Protein AF-A0A935PMV0-F1 (afdb_monomer)

Nearest PDB structures (foldseek):
  1yix-assembly2_B  TM=8.918E-01  e=1.107E-07  Escherichia coli K-12
  2gzx-assembly2_B  TM=8.994E-01  e=2.523E-07  Staphylococcus aureus subsp. aureus MW2
  1xwy-assembly1_A  TM=9.315E-01  e=3.518E-06  Escherichia coli
  1j6o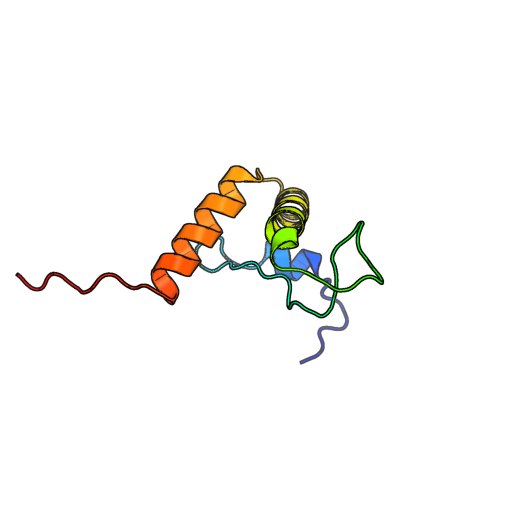-assembly1_A  TM=8.953E-01  e=6.260E-06  Thermotoga maritima
  1zzm-assembly1_A  TM=8.661E-01  e=2.345E-04  Escherichia coli

Radius of gyration: 15.03 Å; Cα contacts (8 Å, |Δi|>4): 80; chains: 1; bounding box: 42×42×33 Å

Solvent-accessible surface area (backbone atoms only — not comparable to full-atom values): 5056 Å² total; per-residue (Å²): 136,85,62,93,82,67,49,74,65,56,56,66,56,67,54,54,65,85,74,37,76,84,74,45,66,58,60,42,77,24,57,80,93,45,58,94,45,79,21,49,76,88,47,38,63,55,52,38,45,55,50,13,64,73,61,76,55,47,50,66,56,47,50,51,38,26,49,53,33,48,40,55,71,77,56,57,74,78,80,81,90,122

Mean predicted aligned error: 6.27 Å

Foldseek 3Di:
DDDPPDDPLNVLQPDDLLQDAFFCPFQDNADPPQPPHGHDRVCRLVRLVVSCVSNVHDSVSSCVSNVVNCCCPVPNDPPPPD

Sequence (82 aa):
MTFKTWTQQDAMRAVAADRLLIETDSPYLAPVPHRGKRNEPSYVPAVAHSLAEVRGTTFEEIAADTTANATRLFWPKEKDDR

Structure (mmCIF, N/CA/C/O backbone):
data_AF-A0A935PMV0-F1
#
_entry.id   AF-A0A935PMV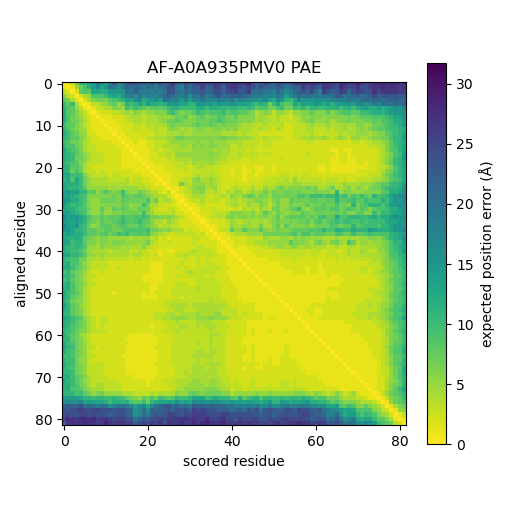0-F1
#
loop_
_atom_site.group_PDB
_atom_site.id
_atom_site.type_symbol
_atom_site.label_atom_id
_atom_site.label_alt_id
_atom_site.label_comp_id
_atom_site.label_asym_id
_atom_site.label_entity_id
_atom_site.label_seq_id
_atom_site.pdbx_PDB_ins_code
_atom_site.Cartn_x
_atom_site.Cartn_y
_atom_site.Cartn_z
_atom_site.occupancy
_atom_site.B_iso_or_equiv
_atom_site.auth_seq_id
_atom_site.auth_comp_id
_atom_site.auth_asym_id
_atom_site.auth_atom_id
_atom_site.pdbx_PDB_model_num
ATOM 1 N N . MET A 1 1 ? -4.125 18.903 -8.782 1.00 40.03 1 MET A N 1
ATOM 2 C CA . MET A 1 1 ? -4.851 19.656 -7.737 1.00 40.03 1 MET A CA 1
ATOM 3 C C . MET A 1 1 ? -4.139 19.421 -6.417 1.00 40.03 1 MET A C 1
ATOM 5 O O . MET A 1 1 ? -4.021 18.274 -6.013 1.00 40.03 1 MET A O 1
ATOM 9 N N . THR A 1 2 ? -3.574 20.463 -5.809 1.00 33.44 2 THR A N 1
ATOM 10 C CA . THR A 1 2 ? -2.743 20.341 -4.601 1.00 33.44 2 THR A CA 1
ATOM 11 C C . THR A 1 2 ? -3.612 20.607 -3.381 1.00 33.44 2 THR A C 1
ATOM 13 O O . THR A 1 2 ? -4.014 21.743 -3.134 1.00 33.44 2 THR A O 1
ATOM 16 N N . PHE A 1 3 ? -3.936 19.565 -2.623 1.00 52.12 3 PHE A N 1
ATOM 17 C CA . PHE A 1 3 ? -4.647 19.737 -1.366 1.00 52.12 3 PHE A CA 1
ATOM 18 C C . PHE A 1 3 ? -3.645 20.182 -0.295 1.00 52.12 3 PHE A C 1
ATOM 20 O O . PHE A 1 3 ? -2.934 19.367 0.279 1.00 52.12 3 PHE A O 1
ATOM 27 N N . LYS A 1 4 ? -3.565 21.491 -0.032 1.00 58.22 4 LYS A N 1
ATOM 28 C CA . LYS A 1 4 ? -2.633 22.091 0.945 1.00 58.22 4 LYS A CA 1
ATOM 29 C C . LYS A 1 4 ? -2.822 21.569 2.386 1.00 58.22 4 LYS A C 1
ATOM 31 O O . LYS A 1 4 ? -1.936 21.757 3.211 1.00 58.22 4 LYS A O 1
ATOM 36 N N . THR A 1 5 ? -3.955 20.923 2.676 1.00 65.44 5 THR A N 1
ATOM 37 C CA . THR A 1 5 ? -4.350 20.475 4.024 1.00 65.44 5 THR A CA 1
ATOM 38 C C . THR A 1 5 ? -4.570 18.963 4.136 1.00 65.44 5 THR A C 1
ATOM 40 O O . THR A 1 5 ? -4.573 18.448 5.246 1.00 65.44 5 THR A O 1
ATOM 43 N N . TRP A 1 6 ? -4.741 18.233 3.027 1.00 56.81 6 TRP A N 1
ATOM 44 C CA . TRP A 1 6 ? -4.921 16.777 3.086 1.00 56.81 6 TRP A CA 1
ATOM 45 C C . TRP A 1 6 ? -3.575 16.084 3.227 1.00 56.81 6 TRP A C 1
ATOM 47 O O . TRP A 1 6 ? -2.666 16.296 2.420 1.00 56.81 6 TRP A O 1
ATOM 57 N N . THR A 1 7 ? -3.466 15.224 4.232 1.00 79.25 7 THR A N 1
ATOM 58 C CA . THR A 1 7 ? -2.292 14.375 4.414 1.00 79.25 7 THR A CA 1
ATOM 59 C C . THR A 1 7 ? -2.422 13.095 3.587 1.00 79.25 7 THR A C 1
ATOM 61 O O . THR A 1 7 ? -3.516 12.688 3.193 1.00 79.25 7 THR A O 1
ATOM 64 N N . GLN A 1 8 ? -1.302 12.404 3.351 1.00 79.06 8 GLN A N 1
ATOM 65 C CA . GLN A 1 8 ? -1.333 11.066 2.745 1.00 79.06 8 GLN A CA 1
ATOM 66 C C . GLN A 1 8 ? -2.191 10.082 3.552 1.00 79.06 8 GLN A C 1
ATOM 68 O O . GLN A 1 8 ? -2.855 9.235 2.962 1.00 79.06 8 GLN A O 1
ATOM 73 N N . GLN A 1 9 ? -2.226 10.213 4.881 1.00 83.19 9 GLN A N 1
ATOM 74 C CA . GLN A 1 9 ? -3.029 9.334 5.727 1.00 83.19 9 GLN A CA 1
ATOM 75 C C . GLN A 1 9 ? -4.535 9.567 5.549 1.00 83.19 9 GLN A C 1
ATOM 77 O O . GLN A 1 9 ? -5.300 8.606 5.580 1.00 83.19 9 GLN A O 1
ATOM 82 N N . ASP A 1 10 ? -4.970 10.810 5.321 1.00 84.75 10 ASP A N 1
ATOM 83 C CA . ASP A 1 10 ? -6.384 11.113 5.057 1.00 84.75 10 ASP A CA 1
ATOM 84 C C . ASP A 1 10 ? -6.846 10.448 3.759 1.00 84.75 10 ASP A C 1
ATOM 86 O O . ASP A 1 10 ? -7.879 9.777 3.731 1.00 84.75 10 ASP A O 1
ATOM 90 N N . ALA A 1 11 ? -6.025 10.536 2.708 1.00 83.25 11 ALA A N 1
ATOM 91 C CA . ALA A 1 11 ? -6.282 9.846 1.448 1.00 83.25 11 ALA A CA 1
ATOM 92 C C . ALA A 1 11 ? -6.313 8.320 1.632 1.00 83.25 11 ALA A C 1
ATOM 94 O O . ALA A 1 11 ? -7.227 7.654 1.146 1.00 83.25 11 ALA A O 1
ATOM 95 N N . MET A 1 12 ? -5.361 7.765 2.391 1.00 86.19 12 MET A N 1
ATOM 96 C CA . MET A 1 12 ? -5.312 6.332 2.693 1.00 86.19 12 MET A CA 1
ATOM 97 C C . MET A 1 12 ? -6.556 5.840 3.436 1.00 86.19 12 MET A C 1
ATOM 99 O O . MET A 1 12 ? -6.951 4.699 3.208 1.00 86.19 12 MET A O 1
ATOM 103 N N . ARG A 1 13 ? -7.198 6.661 4.277 1.00 89.62 13 ARG A N 1
ATOM 104 C CA . ARG A 1 13 ? -8.452 6.307 4.973 1.00 89.62 13 ARG A CA 1
ATOM 105 C C . ARG A 1 13 ? -9.700 6.516 4.117 1.00 89.62 13 ARG A C 1
ATOM 107 O O . ARG A 1 13 ? -10.669 5.786 4.282 1.00 89.62 13 ARG A O 1
ATOM 114 N N . ALA A 1 14 ? -9.682 7.488 3.207 1.00 90.81 14 ALA A N 1
ATOM 115 C CA . ALA A 1 14 ? -10.857 7.876 2.426 1.00 90.81 14 ALA A CA 1
ATOM 116 C C . ALA A 1 14 ? -11.201 6.914 1.274 1.00 90.81 14 ALA A C 1
ATOM 118 O O . ALA A 1 14 ? -12.351 6.867 0.840 1.00 90.81 14 ALA A O 1
ATOM 119 N N . VAL A 1 15 ? -10.226 6.166 0.746 1.00 92.19 15 VAL A N 1
ATOM 120 C CA . VAL A 1 15 ? -10.468 5.233 -0.370 1.00 92.19 15 VAL A CA 1
ATOM 121 C C . VAL A 1 15 ? -11.325 4.049 0.101 1.00 92.19 15 VAL A C 1
ATOM 123 O O . VAL A 1 15 ? -11.010 3.404 1.097 1.00 92.19 15 VAL A O 1
ATOM 126 N N . ALA A 1 16 ? -12.396 3.716 -0.619 1.00 94.56 16 ALA A N 1
ATOM 127 C CA . ALA A 1 16 ? -13.208 2.542 -0.294 1.00 94.56 16 ALA A CA 1
ATOM 128 C C . ALA A 1 16 ? -12.380 1.245 -0.403 1.00 94.56 16 ALA A C 1
ATOM 130 O O . ALA A 1 16 ? -11.545 1.114 -1.299 1.00 94.56 16 ALA A O 1
ATOM 131 N N . ALA A 1 17 ? -12.584 0.299 0.520 1.00 94.94 17 ALA A N 1
ATOM 132 C CA . ALA A 1 17 ? -11.804 -0.942 0.584 1.00 94.94 17 ALA A CA 1
ATOM 133 C C . ALA A 1 17 ? -11.878 -1.758 -0.722 1.00 94.94 17 ALA A C 1
ATOM 135 O O . ALA A 1 17 ? -10.863 -2.250 -1.199 1.00 94.94 17 ALA A O 1
ATOM 136 N N . ASP A 1 18 ? -13.038 -1.776 -1.382 1.00 95.56 18 ASP A N 1
ATOM 137 C CA . ASP A 1 18 ? -13.293 -2.438 -2.671 1.00 95.56 18 ASP A CA 1
ATOM 138 C C . ASP A 1 18 ? -12.691 -1.708 -3.891 1.00 95.56 18 ASP A C 1
ATOM 140 O O . ASP A 1 18 ? -12.894 -2.107 -5.038 1.00 95.56 18 ASP A O 1
ATOM 144 N N . ARG A 1 19 ? -11.981 -0.598 -3.686 1.00 94.94 19 ARG A N 1
ATOM 145 C CA . ARG A 1 19 ? -11.317 0.171 -4.753 1.00 94.94 19 ARG A CA 1
ATOM 146 C C . ARG A 1 19 ? -9.852 0.459 -4.453 1.00 94.94 19 ARG A C 1
ATOM 148 O O . ARG A 1 19 ? -9.217 1.215 -5.185 1.00 94.94 19 ARG A O 1
ATOM 155 N N . LEU A 1 20 ? -9.323 -0.127 -3.386 1.00 95.81 20 LEU A N 1
ATOM 156 C CA . LEU A 1 20 ? -7.957 0.086 -2.943 1.00 95.81 20 LEU A CA 1
ATOM 157 C C . LEU A 1 20 ? -6.993 -0.872 -3.648 1.00 95.81 20 LEU A C 1
ATOM 159 O O . LEU A 1 20 ? -7.249 -2.073 -3.737 1.00 95.81 20 LEU A 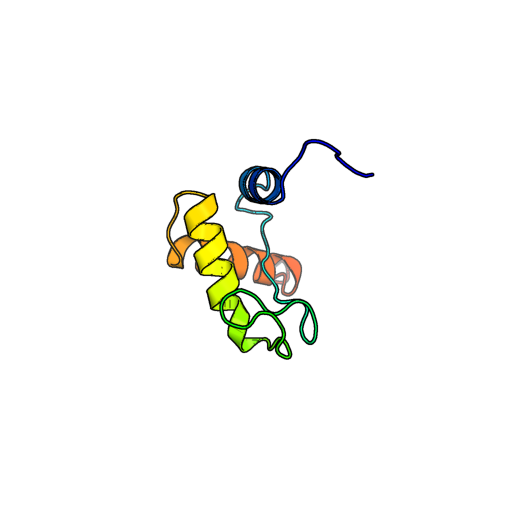O 1
ATOM 163 N N . LEU A 1 21 ? -5.865 -0.330 -4.100 1.00 96.56 21 LEU A N 1
ATOM 164 C CA . LEU A 1 21 ? -4.701 -1.066 -4.589 1.00 96.56 21 LEU A CA 1
ATOM 165 C C . LEU A 1 21 ? -3.453 -0.543 -3.877 1.00 96.56 21 LEU A C 1
ATOM 167 O O . LEU A 1 21 ? -3.433 0.600 -3.414 1.00 96.56 21 LEU A O 1
ATOM 171 N N . ILE A 1 22 ? -2.422 -1.381 -3.801 1.00 95.25 22 ILE A N 1
ATOM 172 C CA . ILE A 1 22 ? -1.109 -1.025 -3.260 1.00 95.25 22 ILE A CA 1
ATOM 173 C C . ILE A 1 22 ? -0.024 -1.350 -4.281 1.00 95.25 22 ILE A C 1
ATOM 175 O O . ILE A 1 22 ? -0.120 -2.330 -5.016 1.00 95.25 22 ILE A O 1
ATOM 179 N N . GLU A 1 23 ? 1.023 -0.535 -4.299 1.00 93.50 23 GLU A N 1
ATOM 180 C CA . GLU A 1 23 ? 2.199 -0.720 -5.142 1.00 93.50 23 GLU A CA 1
ATOM 181 C C . GLU A 1 23 ? 3.438 -0.140 -4.455 1.00 93.50 23 GLU A C 1
ATOM 183 O O . GLU A 1 23 ? 3.331 0.577 -3.458 1.00 93.50 23 GLU A O 1
ATOM 188 N N . THR A 1 24 ? 4.620 -0.460 -4.981 1.00 87.81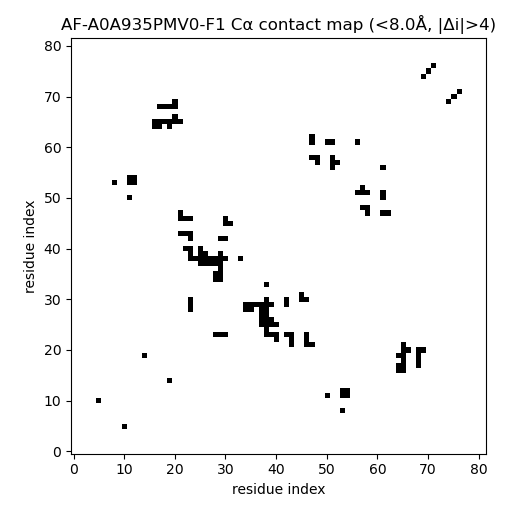 24 THR A N 1
ATOM 189 C CA . THR A 1 24 ? 5.879 0.134 -4.518 1.00 87.81 24 THR A CA 1
ATOM 190 C C . THR A 1 24 ? 6.373 1.263 -5.416 1.00 87.81 24 THR A C 1
ATOM 192 O O . THR A 1 24 ? 7.134 2.086 -4.932 1.00 87.81 24 THR A O 1
ATOM 195 N N . ASP A 1 25 ? 5.963 1.332 -6.687 1.00 88.19 25 ASP A N 1
ATOM 196 C CA . ASP A 1 25 ? 6.566 2.225 -7.697 1.00 88.19 25 ASP A CA 1
ATOM 197 C C . ASP A 1 25 ? 8.078 1.965 -7.897 1.00 88.19 25 ASP A C 1
ATOM 199 O O . ASP A 1 25 ? 8.908 2.859 -8.071 1.00 88.19 25 ASP A O 1
ATOM 203 N N . SER A 1 26 ? 8.474 0.688 -7.829 1.00 88.75 26 SER A N 1
ATOM 204 C CA . SER A 1 26 ? 9.867 0.293 -8.058 1.00 88.75 26 SER A CA 1
ATOM 205 C C . SER A 1 26 ? 10.337 0.687 -9.461 1.00 88.75 26 SER A C 1
ATOM 207 O O . SER A 1 26 ? 9.627 0.423 -10.430 1.00 88.75 26 SER A O 1
ATOM 209 N N . PRO A 1 27 ? 11.554 1.250 -9.610 1.00 89.81 27 PRO A N 1
ATOM 210 C CA . PRO A 1 27 ? 12.657 1.264 -8.638 1.00 89.81 27 PRO A CA 1
ATOM 211 C C . PRO A 1 27 ? 12.716 2.481 -7.687 1.00 89.81 27 PRO A C 1
ATOM 213 O O . PRO A 1 27 ? 13.710 2.637 -6.968 1.00 89.81 27 PRO A O 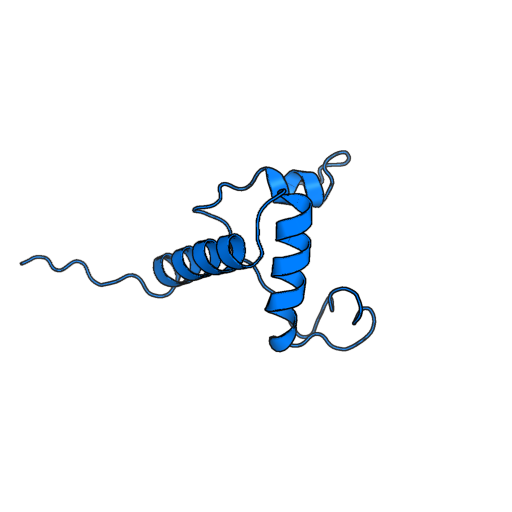1
ATOM 216 N N . TYR A 1 28 ? 11.701 3.345 -7.671 1.00 87.50 28 TYR A N 1
ATOM 217 C CA . TYR A 1 28 ? 11.683 4.612 -6.930 1.00 87.50 28 TYR A CA 1
ATOM 218 C C . TYR A 1 28 ? 10.976 4.489 -5.573 1.00 87.50 28 TYR A C 1
ATOM 220 O O . TYR A 1 28 ? 10.281 3.522 -5.318 1.00 87.50 28 TYR A O 1
ATOM 228 N N . LEU A 1 29 ? 11.147 5.475 -4.682 1.00 82.50 29 LEU A N 1
ATOM 229 C CA . LEU A 1 29 ? 10.342 5.636 -3.454 1.00 82.50 29 LEU A CA 1
ATOM 230 C C . LEU A 1 29 ? 10.321 4.437 -2.479 1.00 82.50 29 LEU A C 1
ATOM 232 O O . LEU A 1 29 ? 9.274 4.102 -1.930 1.00 82.50 29 LEU A O 1
ATOM 236 N N . ALA A 1 30 ? 11.477 3.826 -2.197 1.00 81.25 30 ALA A N 1
ATOM 237 C CA . ALA A 1 30 ? 11.558 2.707 -1.253 1.00 81.25 30 ALA A CA 1
ATOM 238 C C . ALA A 1 30 ? 10.882 3.019 0.105 1.00 81.25 30 ALA A C 1
ATOM 240 O O . ALA A 1 30 ? 11.201 4.049 0.720 1.00 81.25 30 ALA A O 1
ATOM 241 N N . PRO A 1 31 ? 9.974 2.147 0.595 1.00 81.25 31 PRO A N 1
ATOM 242 C CA . PRO A 1 31 ? 9.268 2.358 1.854 1.00 81.25 31 PRO A CA 1
ATOM 243 C C . PRO A 1 31 ? 10.218 2.232 3.049 1.00 81.25 31 PRO A C 1
ATOM 245 O O . PRO A 1 31 ? 11.305 1.664 2.954 1.00 81.25 31 PRO A O 1
ATOM 248 N N . VAL A 1 32 ? 9.821 2.764 4.207 1.00 81.06 32 VAL A N 1
ATOM 249 C CA . VAL A 1 32 ? 10.558 2.567 5.470 1.00 81.06 32 VAL A CA 1
ATOM 250 C C . VAL A 1 32 ? 10.522 1.072 5.835 1.00 81.06 32 VAL A C 1
ATOM 252 O O . VAL A 1 32 ? 9.456 0.475 5.704 1.00 81.06 32 VAL A O 1
ATOM 255 N N . PRO A 1 33 ? 11.643 0.448 6.268 1.00 82.31 33 PRO A N 1
ATOM 256 C CA . PRO A 1 33 ? 12.956 1.017 6.628 1.00 82.31 33 PRO A CA 1
ATOM 257 C C . PRO A 1 33 ? 13.989 1.114 5.482 1.00 82.31 33 PRO A C 1
ATOM 259 O O . PRO A 1 33 ? 15.149 1.442 5.723 1.00 82.31 33 PRO A O 1
ATOM 262 N N . HIS A 1 34 ? 13.607 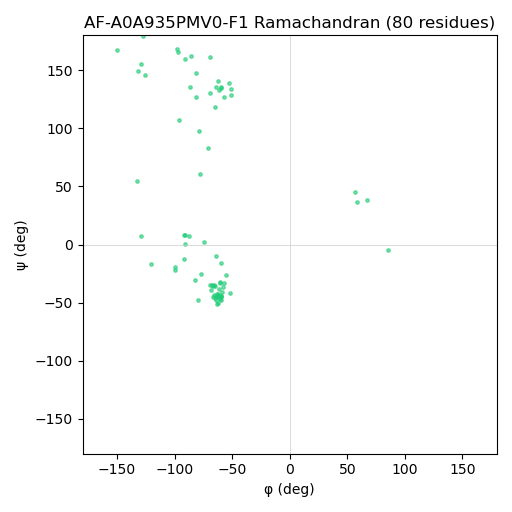0.855 4.232 1.00 80.44 34 HIS A N 1
ATOM 263 C CA . HIS A 1 34 ? 14.499 0.827 3.062 1.00 80.44 34 HIS A CA 1
ATOM 264 C C . HIS A 1 34 ? 14.693 2.190 2.372 1.00 80.44 34 HIS A C 1
ATOM 266 O O . HIS A 1 34 ? 15.319 2.260 1.313 1.00 80.44 34 HIS A O 1
ATOM 272 N N . ARG A 1 35 ? 14.188 3.283 2.959 1.00 82.44 35 ARG A N 1
ATOM 273 C CA . ARG A 1 35 ? 14.277 4.640 2.397 1.00 82.44 35 ARG A CA 1
ATOM 274 C C . ARG A 1 35 ? 15.722 4.995 2.007 1.00 82.44 35 ARG A C 1
ATOM 276 O O . ARG A 1 35 ? 16.653 4.787 2.778 1.00 82.44 35 ARG A O 1
ATOM 283 N N . GLY A 1 36 ? 15.892 5.560 0.810 1.00 85.00 36 GLY A N 1
ATOM 284 C CA . GLY A 1 36 ? 17.203 5.927 0.255 1.00 85.00 36 GLY A CA 1
ATOM 285 C C . GLY A 1 36 ? 17.931 4.790 -0.473 1.00 85.00 36 GLY A C 1
ATOM 286 O O . GLY A 1 36 ? 18.972 5.035 -1.077 1.00 85.00 36 GLY A O 1
ATOM 287 N N . LYS A 1 37 ? 17.383 3.567 -0.461 1.00 86.88 37 LYS A N 1
ATOM 288 C CA . LYS A 1 37 ? 17.819 2.449 -1.311 1.00 86.88 37 LYS A CA 1
ATOM 289 C C . LYS A 1 37 ? 16.914 2.329 -2.540 1.00 86.88 37 LYS A C 1
ATOM 291 O O . LYS A 1 37 ? 15.852 2.949 -2.601 1.00 86.88 37 LYS A O 1
ATOM 296 N N . ARG A 1 38 ? 17.338 1.518 -3.515 1.00 88.38 38 ARG A N 1
ATOM 297 C CA . ARG A 1 38 ? 16.483 1.116 -4.639 1.00 88.38 38 ARG A CA 1
ATOM 298 C C . ARG A 1 38 ? 15.251 0.393 -4.098 1.00 88.38 38 ARG A C 1
ATOM 300 O O . ARG A 1 38 ? 15.374 -0.435 -3.195 1.00 88.38 38 ARG A O 1
ATOM 307 N N . ASN A 1 39 ? 14.085 0.743 -4.624 1.00 88.62 39 ASN A N 1
ATOM 308 C CA . ASN A 1 39 ? 12.851 0.057 -4.281 1.00 88.62 39 ASN A CA 1
ATOM 309 C C . ASN A 1 39 ? 12.720 -1.230 -5.093 1.00 88.62 39 ASN A C 1
ATOM 311 O O . ASN A 1 39 ? 13.176 -1.293 -6.236 1.00 88.62 39 ASN A O 1
ATOM 315 N N . GLU A 1 40 ? 12.106 -2.239 -4.492 1.00 91.00 40 GLU A N 1
ATOM 316 C CA . GLU A 1 40 ? 11.904 -3.545 -5.102 1.00 91.00 40 GLU A CA 1
ATOM 317 C C . GLU A 1 40 ? 10.441 -3.987 -4.922 1.00 91.00 40 GLU A C 1
ATOM 319 O O . GLU A 1 40 ? 9.812 -3.671 -3.904 1.00 91.00 40 GLU A O 1
ATOM 324 N N . PRO A 1 41 ? 9.875 -4.772 -5.859 1.00 92.69 41 PRO A N 1
ATOM 325 C CA . PRO A 1 41 ? 8.524 -5.325 -5.724 1.00 92.69 41 PRO A CA 1
ATOM 326 C C . PRO A 1 41 ? 8.319 -6.140 -4.438 1.00 92.69 41 PRO A C 1
ATOM 328 O O . PRO A 1 41 ? 7.215 -6.202 -3.905 1.00 92.69 41 PRO A O 1
ATOM 331 N N . SER A 1 42 ? 9.390 -6.718 -3.889 1.00 93.44 42 SER A N 1
ATOM 332 C CA . SER A 1 42 ? 9.362 -7.451 -2.619 1.00 93.44 42 SER A CA 1
ATOM 333 C C . SER A 1 42 ? 9.007 -6.584 -1.405 1.00 93.44 42 SER A C 1
ATOM 335 O O . SER A 1 42 ? 8.755 -7.133 -0.335 1.00 93.44 42 SER A O 1
ATOM 337 N N . TYR A 1 43 ? 8.947 -5.255 -1.547 1.00 93.12 43 TYR A N 1
ATOM 338 C CA . TYR A 1 43 ? 8.547 -4.336 -0.480 1.00 93.12 43 TYR A CA 1
ATOM 339 C C . TYR A 1 43 ? 7.040 -4.030 -0.440 1.00 93.12 43 TYR A C 1
ATOM 341 O O . TYR A 1 43 ? 6.602 -3.315 0.462 1.00 93.12 43 TYR A O 1
ATOM 349 N N . VAL A 1 44 ? 6.221 -4.601 -1.336 1.00 94.31 44 VAL A N 1
ATOM 350 C CA . VAL A 1 44 ? 4.746 -4.483 -1.276 1.00 94.31 44 VAL A CA 1
ATOM 351 C C . VAL A 1 44 ? 4.172 -4.865 0.105 1.00 94.31 44 VAL A C 1
ATOM 353 O O . VAL A 1 44 ? 3.327 -4.120 0.606 1.00 94.31 44 VAL A O 1
ATOM 356 N N . PRO A 1 45 ? 4.640 -5.927 0.799 1.00 94.75 45 PRO A N 1
ATOM 357 C CA . PRO A 1 45 ? 4.150 -6.249 2.141 1.00 94.75 45 PRO A CA 1
ATOM 358 C C . PRO A 1 45 ? 4.380 -5.138 3.177 1.00 94.75 45 PRO A C 1
ATOM 360 O O . PRO A 1 45 ? 3.538 -4.926 4.045 1.00 94.75 45 PRO A O 1
ATOM 363 N N . ALA A 1 46 ? 5.477 -4.378 3.072 1.00 92.81 46 ALA A N 1
ATOM 364 C CA . ALA A 1 46 ? 5.736 -3.249 3.969 1.00 92.81 46 ALA A CA 1
ATOM 365 C C . ALA A 1 46 ? 4.719 -2.111 3.762 1.00 92.81 46 ALA A C 1
ATOM 367 O O . ALA A 1 46 ? 4.288 -1.476 4.725 1.00 92.81 46 ALA A O 1
ATOM 368 N N . VAL A 1 47 ? 4.288 -1.889 2.514 1.00 92.44 47 VAL A N 1
ATOM 369 C CA . VAL A 1 47 ? 3.215 -0.936 2.185 1.00 92.44 47 VAL A CA 1
ATOM 370 C C . VAL A 1 47 ? 1.884 -1.400 2.780 1.00 92.44 47 VAL A C 1
ATOM 372 O O . VAL A 1 47 ? 1.177 -0.594 3.385 1.00 92.44 47 VAL A O 1
ATOM 375 N N . ALA A 1 48 ? 1.571 -2.696 2.676 1.00 95.75 48 ALA A N 1
ATOM 376 C CA . ALA A 1 48 ? 0.362 -3.273 3.262 1.00 95.75 48 ALA A CA 1
ATOM 377 C C . ALA A 1 48 ? 0.321 -3.112 4.792 1.00 95.75 48 ALA A C 1
ATOM 379 O O . ALA A 1 48 ? -0.699 -2.677 5.323 1.00 95.75 48 ALA A O 1
ATOM 380 N N . HIS A 1 49 ? 1.430 -3.379 5.494 1.00 94.88 49 HIS A N 1
ATOM 381 C CA . HIS A 1 49 ? 1.520 -3.162 6.944 1.00 94.88 49 HIS A CA 1
ATOM 382 C C . HIS A 1 49 ? 1.279 -1.699 7.331 1.00 94.88 49 HIS A C 1
ATOM 384 O O . HIS A 1 49 ? 0.458 -1.423 8.204 1.00 94.88 49 HIS A O 1
ATOM 390 N N . SER A 1 50 ? 1.931 -0.754 6.648 1.00 92.31 50 SER A N 1
ATOM 391 C CA . SER A 1 50 ? 1.744 0.674 6.935 1.00 92.31 50 SER A CA 1
ATOM 392 C C . SER A 1 50 ? 0.297 1.126 6.702 1.00 92.31 50 SER A C 1
ATOM 394 O O . SER A 1 50 ? -0.249 1.917 7.471 1.00 92.31 50 SER A O 1
ATOM 396 N N . LEU A 1 51 ? -0.351 0.602 5.662 1.00 94.44 51 LEU A N 1
ATOM 397 C CA . LEU A 1 51 ? -1.748 0.899 5.374 1.00 94.44 51 LEU A CA 1
ATOM 398 C C . LEU A 1 51 ? -2.697 0.298 6.422 1.00 94.44 51 LEU A C 1
ATOM 400 O O . LEU A 1 51 ? -3.658 0.963 6.813 1.00 94.44 51 LEU A O 1
ATOM 404 N N . ALA A 1 52 ? -2.413 -0.919 6.89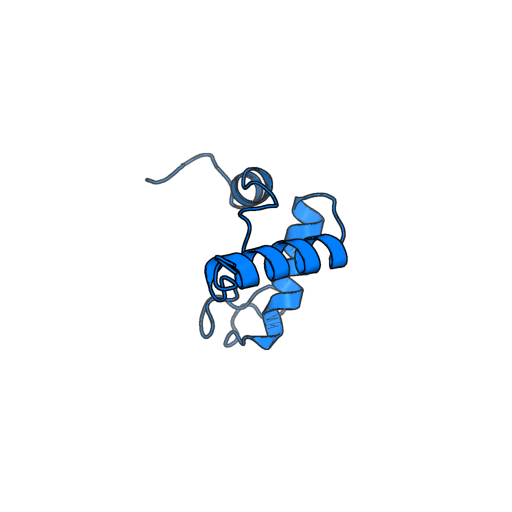1 1.00 95.88 52 ALA A N 1
ATOM 405 C CA . ALA A 1 52 ? -3.172 -1.582 7.947 1.00 95.88 52 ALA A CA 1
ATOM 406 C C . ALA A 1 52 ? -3.153 -0.760 9.249 1.00 95.88 52 ALA A C 1
ATOM 408 O O . ALA A 1 52 ? -4.209 -0.497 9.826 1.00 95.88 52 ALA A O 1
ATOM 409 N N . GLU A 1 53 ? -1.982 -0.240 9.637 1.00 94.44 53 GLU A N 1
ATOM 410 C CA . GLU A 1 53 ? -1.831 0.670 10.783 1.00 94.44 53 GLU A CA 1
ATOM 411 C C . GLU A 1 53 ? -2.659 1.955 10.620 1.00 94.44 53 GLU A C 1
ATOM 413 O O . GLU A 1 53 ? -3.366 2.370 11.538 1.00 94.44 53 GLU A O 1
ATOM 418 N N . VAL A 1 54 ? -2.618 2.581 9.437 1.00 93.75 54 VAL A N 1
ATOM 419 C CA . VAL A 1 54 ? -3.357 3.828 9.163 1.00 93.75 54 VAL A CA 1
ATOM 420 C C . VAL A 1 54 ? -4.875 3.618 9.194 1.00 93.75 54 VAL A C 1
ATOM 422 O O . VAL A 1 54 ? -5.604 4.529 9.609 1.00 93.75 54 VAL A O 1
ATOM 425 N N . ARG A 1 55 ? -5.349 2.446 8.755 1.00 94.62 55 ARG A N 1
ATOM 426 C CA . ARG A 1 55 ? -6.773 2.084 8.672 1.00 94.62 55 ARG A CA 1
ATOM 427 C C . ARG A 1 55 ? -7.327 1.387 9.916 1.00 94.62 55 ARG A C 1
ATOM 429 O O . ARG A 1 55 ? -8.544 1.281 10.021 1.00 94.62 55 ARG A O 1
ATOM 436 N N . GLY A 1 56 ? -6.480 0.945 10.846 1.00 96.12 56 GLY A N 1
ATOM 437 C CA . GLY A 1 56 ? -6.916 0.192 12.028 1.00 96.12 56 GLY A CA 1
ATOM 438 C C . GLY A 1 56 ? -7.469 -1.196 11.683 1.00 96.12 56 GLY A C 1
ATOM 439 O O . GLY A 1 56 ? -8.454 -1.627 12.273 1.00 96.12 56 GLY A O 1
ATOM 440 N N . THR A 1 57 ? -6.857 -1.864 10.706 1.00 96.50 57 THR A N 1
ATOM 441 C CA . THR A 1 57 ? -7.232 -3.192 10.180 1.00 96.50 57 THR A CA 1
ATOM 442 C C . THR A 1 57 ? -6.003 -4.107 10.195 1.00 96.50 57 THR A C 1
ATOM 444 O O . THR A 1 57 ? -4.924 -3.697 10.631 1.00 96.50 57 THR A O 1
ATOM 447 N N . THR A 1 58 ? -6.145 -5.353 9.758 1.00 98.00 58 THR A N 1
ATOM 448 C CA . THR A 1 58 ? -5.052 -6.331 9.715 1.00 98.00 58 THR A CA 1
ATOM 449 C C . THR A 1 58 ? -4.316 -6.318 8.374 1.00 98.00 58 THR A C 1
ATOM 451 O O . THR A 1 58 ? -4.830 -5.861 7.352 1.00 98.00 58 THR A O 1
ATOM 454 N N . PHE A 1 59 ? -3.084 -6.833 8.366 1.00 97.50 59 PHE A N 1
ATOM 455 C CA . PHE A 1 59 ? -2.332 -7.042 7.126 1.00 97.50 59 PHE A CA 1
ATOM 456 C C . PHE A 1 59 ? -3.089 -7.985 6.181 1.00 97.50 59 PHE A C 1
ATOM 458 O O . PHE A 1 59 ? -3.149 -7.741 4.977 1.00 97.50 59 PHE A O 1
ATOM 465 N N . GLU A 1 60 ? -3.689 -9.033 6.741 1.00 98.25 60 GLU A N 1
ATOM 466 C CA . GLU A 1 60 ? -4.430 -10.067 6.030 1.00 98.25 60 GLU A CA 1
ATOM 467 C C . GLU A 1 60 ? -5.659 -9.493 5.317 1.00 98.25 60 GLU A C 1
ATOM 469 O O . GLU A 1 60 ? -5.893 -9.827 4.157 1.00 98.25 60 GLU A O 1
ATOM 474 N N . GLU A 1 61 ? -6.401 -8.592 5.967 1.00 97.62 61 GLU A N 1
ATOM 475 C CA . GLU A 1 61 ? -7.541 -7.889 5.362 1.00 97.62 61 GLU A CA 1
ATOM 476 C C . GLU A 1 61 ? -7.093 -6.998 4.197 1.00 97.62 61 GLU A C 1
ATOM 478 O O . GLU A 1 61 ? -7.636 -7.109 3.098 1.00 97.62 61 GLU A O 1
ATOM 483 N N . ILE A 1 62 ? -6.041 -6.188 4.382 1.00 98.00 62 ILE A N 1
ATOM 484 C CA . ILE A 1 62 ? -5.488 -5.365 3.293 1.00 98.00 62 ILE A CA 1
ATOM 485 C C . ILE A 1 62 ? -5.019 -6.240 2.129 1.00 98.00 62 ILE A C 1
ATOM 487 O O . ILE A 1 62 ? -5.293 -5.921 0.970 1.00 98.00 62 ILE A O 1
ATOM 491 N N . ALA A 1 63 ? -4.317 -7.338 2.413 1.00 97.81 63 ALA A N 1
ATOM 492 C CA . ALA A 1 63 ? -3.827 -8.254 1.392 1.00 97.81 63 ALA A CA 1
ATOM 493 C C . ALA A 1 63 ? -4.984 -8.909 0.623 1.00 97.81 63 ALA A C 1
ATOM 495 O O . ALA A 1 63 ? -4.941 -8.958 -0.608 1.00 97.81 63 ALA A O 1
ATOM 496 N N . ALA A 1 64 ? -6.027 -9.363 1.321 1.00 97.88 64 ALA A N 1
ATOM 497 C CA . ALA A 1 64 ? -7.205 -9.967 0.708 1.00 97.88 64 ALA A CA 1
ATOM 498 C C . ALA A 1 64 ? -7.956 -8.970 -0.187 1.00 97.88 64 ALA A C 1
ATOM 500 O O . ALA A 1 64 ? -8.181 -9.260 -1.366 1.00 97.88 64 ALA A O 1
ATOM 501 N N . ASP A 1 65 ? -8.267 -7.781 0.336 1.00 97.69 65 ASP A N 1
ATOM 502 C CA . ASP A 1 65 ? -9.015 -6.747 -0.385 1.00 97.69 65 ASP A CA 1
ATOM 503 C C . ASP A 1 65 ? -8.258 -6.280 -1.629 1.00 97.69 65 ASP A C 1
ATOM 505 O O . ASP A 1 65 ? -8.794 -6.268 -2.741 1.00 97.69 65 ASP A O 1
ATOM 509 N N . THR A 1 66 ? -6.978 -5.939 -1.471 1.00 97.69 66 THR A N 1
ATOM 510 C CA . THR A 1 66 ? -6.161 -5.434 -2.582 1.00 97.69 66 THR A CA 1
ATOM 511 C C . THR A 1 66 ? -5.901 -6.508 -3.636 1.00 97.69 66 THR A C 1
ATOM 513 O O . THR A 1 66 ? -5.936 -6.200 -4.829 1.00 97.69 66 THR A O 1
ATOM 516 N N . THR A 1 67 ? -5.740 -7.776 -3.240 1.00 97.31 67 THR A N 1
ATOM 517 C CA . THR A 1 67 ? -5.618 -8.901 -4.184 1.00 97.31 67 THR A CA 1
ATOM 518 C C . THR A 1 67 ? -6.915 -9.122 -4.957 1.00 97.31 67 THR A C 1
ATOM 520 O O . THR A 1 67 ? -6.886 -9.275 -6.183 1.00 97.31 67 THR A O 1
ATOM 523 N N . ALA A 1 68 ? -8.065 -9.104 -4.277 1.00 97.31 68 ALA A N 1
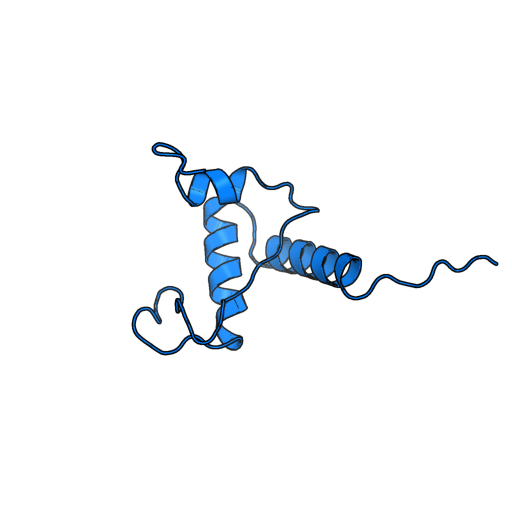ATOM 524 C CA . ALA A 1 68 ? -9.368 -9.243 -4.921 1.00 97.31 68 ALA A CA 1
ATOM 525 C C . ALA A 1 68 ? -9.633 -8.092 -5.905 1.00 97.31 68 ALA A C 1
ATOM 527 O O . ALA A 1 68 ? -10.074 -8.325 -7.034 1.00 97.31 68 ALA A O 1
ATOM 528 N N . ASN A 1 69 ? -9.293 -6.860 -5.518 1.00 97.31 69 ASN A N 1
ATOM 529 C CA . ASN A 1 69 ? -9.420 -5.681 -6.371 1.00 97.31 69 ASN A CA 1
ATOM 530 C C . ASN A 1 69 ? -8.500 -5.748 -7.590 1.00 97.31 69 ASN A C 1
ATOM 532 O O . ASN A 1 69 ? -8.961 -5.498 -8.705 1.00 97.31 69 ASN A O 1
ATOM 536 N N . ALA A 1 70 ? -7.232 -6.125 -7.401 1.00 96.75 70 ALA A N 1
ATOM 537 C CA . ALA A 1 70 ? -6.271 -6.274 -8.491 1.00 96.75 70 ALA A CA 1
ATOM 53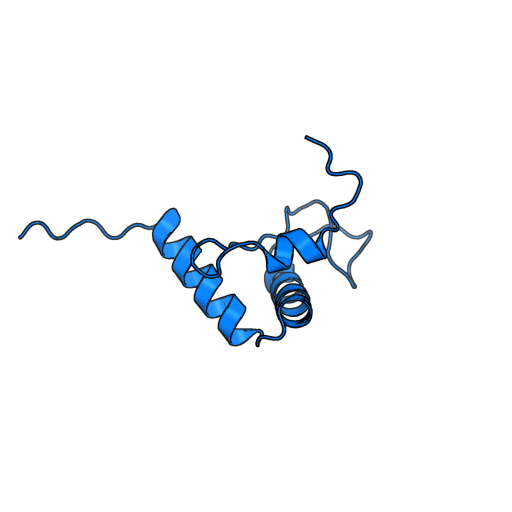8 C C . ALA A 1 70 ? -6.726 -7.356 -9.476 1.00 96.75 70 ALA A C 1
ATOM 540 O O . ALA A 1 70 ? -6.741 -7.124 -10.683 1.00 96.75 70 ALA A O 1
ATOM 541 N N . THR A 1 71 ? -7.183 -8.500 -8.959 1.00 96.44 71 THR A N 1
ATOM 542 C CA . THR A 1 71 ? -7.719 -9.597 -9.776 1.00 96.44 71 THR A CA 1
ATOM 543 C C . THR A 1 71 ? -8.927 -9.132 -10.578 1.00 96.44 71 THR A C 1
ATOM 545 O O . THR A 1 71 ? -8.989 -9.349 -11.782 1.00 96.44 71 THR A O 1
ATOM 548 N N . ARG A 1 72 ? -9.875 -8.432 -9.947 1.00 95.62 72 ARG A N 1
ATOM 549 C CA . ARG A 1 72 ? -11.066 -7.920 -10.633 1.00 95.62 72 ARG A CA 1
ATOM 550 C C . ARG A 1 72 ? -10.736 -6.870 -11.696 1.00 95.62 72 ARG A C 1
ATOM 552 O O . ARG A 1 72 ? -11.430 -6.818 -12.707 1.00 95.62 72 ARG A O 1
ATOM 559 N N . LEU A 1 73 ? -9.730 -6.026 -11.460 1.00 96.12 73 LEU A N 1
ATOM 560 C CA . LEU A 1 73 ? -9.357 -4.941 -12.368 1.00 96.12 73 LEU A CA 1
ATOM 561 C C . LEU A 1 73 ? -8.525 -5.428 -13.559 1.00 96.12 73 LEU A C 1
ATOM 563 O O . LEU A 1 73 ? -8.808 -5.051 -14.692 1.00 96.12 73 LEU A O 1
ATOM 567 N N . PHE A 1 74 ? -7.500 -6.240 -13.302 1.00 95.44 74 PHE A N 1
ATOM 568 C CA . PHE A 1 74 ? -6.518 -6.641 -14.313 1.00 95.44 74 PHE A CA 1
ATOM 569 C C . PHE A 1 74 ? -6.773 -8.032 -14.894 1.00 95.44 74 PHE A C 1
ATOM 571 O O . PHE A 1 74 ? -6.274 -8.332 -15.974 1.00 95.44 74 PHE A O 1
ATOM 578 N N . TRP A 1 75 ? -7.549 -8.871 -14.203 1.00 92.69 75 TRP A N 1
ATOM 579 C CA . TRP A 1 75 ? -7.882 -10.230 -14.635 1.00 92.69 75 TRP A CA 1
ATOM 580 C C . TRP A 1 75 ? -9.385 -10.529 -14.518 1.00 92.69 75 TRP A C 1
ATOM 582 O O . TRP A 1 75 ? -9.790 -11.486 -13.843 1.00 92.69 75 TRP A O 1
ATOM 592 N N . PRO A 1 76 ? -10.247 -9.701 -15.138 1.00 86.12 76 PRO A N 1
ATOM 593 C CA . PRO A 1 76 ? -11.681 -9.924 -15.084 1.00 86.12 76 PRO A CA 1
ATOM 594 C C . PRO A 1 76 ? -11.990 -11.319 -15.631 1.00 86.12 76 PRO A C 1
ATOM 596 O O . PRO A 1 76 ? -11.568 -11.677 -16.729 1.00 86.12 76 PRO A O 1
ATOM 599 N N . LYS A 1 77 ? -12.722 -12.124 -14.856 1.00 81.19 77 LYS A N 1
ATOM 600 C CA . LYS A 1 77 ? -13.261 -13.378 -15.382 1.00 81.19 77 LYS A CA 1
ATOM 601 C C . LYS A 1 77 ? -14.208 -13.027 -16.526 1.00 81.19 77 LYS A C 1
ATOM 603 O O . LYS A 1 77 ? -15.036 -12.126 -16.373 1.00 81.19 77 LYS A O 1
ATOM 608 N N . GLU A 1 78 ? -14.072 -13.720 -17.652 1.00 77.94 78 GLU A N 1
ATOM 609 C CA . GLU A 1 78 ? -15.058 -13.641 -18.727 1.00 77.94 78 GLU A CA 1
ATOM 610 C C . GLU A 1 78 ? -16.447 -13.917 -18.141 1.00 77.94 78 GLU A C 1
ATOM 612 O O . GLU A 1 78 ? -16.608 -14.765 -17.257 1.00 77.94 78 GLU A O 1
ATOM 617 N N . LYS A 1 79 ? -17.449 -13.158 -18.590 1.00 65.94 79 LYS A N 1
ATOM 618 C CA . LYS A 1 79 ? -18.835 -13.470 -18.251 1.00 65.94 79 LYS A CA 1
ATOM 619 C C . LYS A 1 79 ? -19.164 -14.813 -18.898 1.00 65.94 79 LYS A C 1
ATOM 621 O O . LYS A 1 79 ? -19.089 -14.927 -20.117 1.00 65.94 79 LYS A O 1
ATOM 626 N N . ASP A 1 80 ? -19.496 -15.817 -18.090 1.00 60.75 80 ASP A N 1
ATOM 627 C CA . ASP A 1 80 ? -20.092 -17.064 -18.580 1.00 60.75 80 ASP A CA 1
ATOM 628 C C . ASP A 1 80 ? -21.527 -16.726 -19.017 1.00 60.75 80 ASP A C 1
ATOM 630 O O . ASP A 1 80 ? -22.467 -16.820 -18.234 1.00 60.75 80 ASP A O 1
ATOM 634 N N . ASP A 1 81 ? -21.670 -16.214 -20.243 1.00 57.78 81 ASP A N 1
ATOM 635 C CA . ASP A 1 81 ? -22.956 -15.995 -20.923 1.00 57.78 81 ASP A CA 1
ATOM 636 C C . ASP A 1 81 ? -23.473 -17.344 -21.475 1.00 57.78 81 ASP A C 1
ATOM 638 O O . ASP A 1 81 ? -23.617 -17.531 -22.687 1.00 57.78 81 ASP A O 1
ATOM 642 N N . ARG A 1 82 ? -23.711 -18.313 -20.581 1.00 51.62 82 ARG A N 1
ATOM 643 C CA . ARG A 1 82 ? -24.402 -19.575 -20.887 1.00 51.62 82 ARG A CA 1
ATOM 644 C C . ARG A 1 82 ? -25.778 -19.645 -20.246 1.00 51.62 82 ARG A C 1
ATOM 646 O O . ARG A 1 82 ? -25.896 -19.298 -19.052 1.00 51.62 82 ARG A O 1
#

pLDDT: mean 86.8, std 13.78, range [33.44, 98.25]

Secondary structure (DSSP, 8-state):
---SS--HHHHHHHS-GGG------TTS-PPTTSTTSPP-GGGHHHHHHHHHHHHT--HHHHHHHHHHHHHHHHSPPPP---